Protein AF-A0A5C4R1B6-F1 (afdb_monomer_lite)

Radius of gyration: 23.45 Å; chains: 1; bounding box: 44×43×59 Å

Secondary structure (DSSP, 8-state):
---HHHHHHHHHHHHHHHHHHHHHHHS---------TTHHHHHHHHHHHHHHHHHSTTTHHHHHHHHHHH------EE-TTSTT-EE----SHHHHHHHHH--

Structure (mmCIF, N/CA/C/O backbone):
data_AF-A0A5C4R1B6-F1
#
_entry.id   AF-A0A5C4R1B6-F1
#
loop_
_atom_site.group_PDB
_atom_site.id
_atom_site.type_symbol
_atom_site.label_atom_id
_atom_site.label_alt_id
_atom_site.label_comp_id
_atom_site.label_asym_id
_atom_site.label_entity_id
_atom_site.label_seq_id
_atom_site.pdbx_PDB_ins_code
_atom_site.Cartn_x
_atom_site.Cartn_y
_atom_site.Cartn_z
_atom_site.occupancy
_atom_site.B_iso_or_equiv
_atom_site.auth_seq_id
_atom_site.auth_comp_id
_atom_site.auth_asym_id
_atom_site.auth_atom_id
_atom_site.pdbx_PDB_model_num
ATOM 1 N N . MET A 1 1 ? -24.653 31.784 37.356 1.00 49.97 1 MET A N 1
ATOM 2 C CA . MET A 1 1 ? -25.854 31.393 36.587 1.00 49.97 1 MET A CA 1
ATOM 3 C C . MET A 1 1 ? -25.427 30.525 35.416 1.00 49.97 1 MET A C 1
ATOM 5 O O . MET A 1 1 ? -24.590 30.962 34.634 1.00 49.97 1 MET A O 1
ATOM 9 N N . TYR A 1 2 ? -25.960 29.305 35.327 1.00 58.44 2 TYR A N 1
ATOM 10 C CA . TYR A 1 2 ? -25.746 28.404 34.192 1.00 58.44 2 TYR A CA 1
ATOM 11 C C . TYR A 1 2 ? -26.313 29.041 32.919 1.00 58.44 2 TYR A C 1
ATOM 13 O O . TYR A 1 2 ? -27.469 29.457 32.905 1.00 58.44 2 TYR A O 1
ATOM 21 N N . HIS A 1 3 ? -25.495 29.168 31.873 1.00 64.81 3 HIS A N 1
ATOM 22 C CA . HIS A 1 3 ? -25.960 29.681 30.589 1.00 64.81 3 HIS A CA 1
ATOM 23 C C . HIS A 1 3 ? -26.677 28.563 29.818 1.00 64.81 3 HIS A C 1
ATOM 25 O O . HIS A 1 3 ? -26.096 27.488 29.655 1.00 64.81 3 HIS A O 1
ATOM 31 N N . PRO A 1 4 ? -27.888 28.803 29.286 1.00 71.00 4 PRO A N 1
ATOM 32 C CA . PRO A 1 4 ? -28.653 27.803 28.533 1.00 71.00 4 PRO A CA 1
ATOM 33 C C . PRO A 1 4 ? -27.900 27.258 27.305 1.00 71.00 4 PRO A C 1
ATOM 35 O O . PRO A 1 4 ? -28.136 26.130 26.881 1.00 71.00 4 PRO A O 1
ATOM 38 N N . SER A 1 5 ? -26.921 28.007 26.781 1.00 75.81 5 SER A N 1
ATOM 39 C CA . SER A 1 5 ? -26.037 27.553 25.701 1.00 75.81 5 SER A CA 1
ATOM 40 C C . SER A 1 5 ? -25.074 26.430 26.109 1.00 75.81 5 SER A C 1
ATOM 42 O O . SER A 1 5 ? -24.649 25.657 25.252 1.00 75.81 5 SER A O 1
ATOM 44 N N . MET A 1 6 ? -24.721 26.313 27.394 1.00 78.06 6 MET A N 1
ATOM 45 C CA . MET A 1 6 ? -23.885 25.216 27.890 1.00 78.06 6 MET A CA 1
ATOM 46 C C . MET A 1 6 ? -24.695 23.936 28.045 1.00 78.06 6 MET A C 1
ATOM 48 O O . MET A 1 6 ? -24.232 22.880 27.631 1.00 78.06 6 MET A O 1
ATOM 52 N N . THR A 1 7 ? -25.919 24.037 28.562 1.00 80.75 7 THR A N 1
ATOM 53 C CA . THR A 1 7 ? -26.828 22.893 28.699 1.00 80.75 7 THR A CA 1
ATOM 54 C C . THR A 1 7 ? -27.141 22.273 27.338 1.00 80.75 7 THR A C 1
ATOM 56 O O . THR A 1 7 ? -26.980 21.070 27.171 1.00 80.75 7 THR A O 1
ATOM 59 N N . ALA A 1 8 ? -27.452 23.098 26.332 1.00 84.94 8 ALA A N 1
ATOM 60 C CA . ALA A 1 8 ? -27.705 22.625 24.970 1.00 84.94 8 ALA A CA 1
ATOM 61 C C . ALA A 1 8 ? -26.480 21.940 24.329 1.00 84.94 8 ALA A C 1
ATOM 63 O O . ALA A 1 8 ? -26.614 20.957 23.604 1.00 84.94 8 ALA A O 1
ATOM 64 N N . LYS A 1 9 ? -25.263 22.432 24.606 1.00 85.00 9 LYS A N 1
ATOM 65 C CA . LYS A 1 9 ? -24.025 21.787 24.135 1.00 85.00 9 LYS A CA 1
ATOM 66 C C . LYS A 1 9 ? -23.786 20.440 24.805 1.00 85.00 9 LYS A C 1
ATOM 68 O O . LYS A 1 9 ? -23.362 19.509 24.130 1.00 85.00 9 LYS A O 1
ATOM 73 N N . VAL A 1 10 ? -24.037 20.341 26.108 1.00 89.50 10 VAL A N 1
ATOM 74 C CA . VAL A 1 10 ? -23.903 19.080 26.848 1.00 89.50 10 VAL A CA 1
ATOM 75 C C . VAL A 1 10 ? -24.903 18.053 26.320 1.00 89.50 10 VAL A C 1
ATOM 77 O O . VAL A 1 10 ? -24.516 16.928 26.036 1.00 89.50 10 VAL A O 1
ATOM 80 N N . GLU A 1 11 ? -26.149 18.455 26.084 1.00 91.50 11 GLU A N 1
ATOM 81 C CA . GLU A 1 11 ? -27.188 17.582 25.531 1.00 91.50 11 GLU A CA 1
ATOM 82 C C . GLU A 1 11 ? -26.842 17.079 24.118 1.00 91.50 11 GLU A C 1
ATOM 84 O O . GLU A 1 11 ? -26.952 15.887 23.834 1.00 91.50 11 GLU A O 1
ATOM 89 N N . ALA A 1 12 ? -26.317 17.953 23.253 1.00 91.38 12 ALA A N 1
ATOM 90 C CA . ALA A 1 12 ? -25.837 17.562 21.928 1.00 91.38 12 ALA A CA 1
ATOM 91 C C . ALA A 1 12 ? -24.650 16.580 21.986 1.00 91.38 12 ALA A C 1
ATOM 93 O O . ALA A 1 12 ? -24.571 15.648 21.182 1.00 91.38 12 ALA A O 1
ATOM 94 N N . LEU A 1 13 ? -23.726 16.772 22.933 1.00 92.56 13 LEU A N 1
ATOM 95 C CA . LEU A 1 13 ? -22.577 15.884 23.120 1.00 92.56 13 LEU A CA 1
ATOM 96 C C . LEU A 1 13 ? -22.994 14.514 23.663 1.00 92.56 13 LEU A C 1
ATOM 98 O O . LEU A 1 13 ? -22.492 13.502 23.176 1.00 92.56 13 LEU A O 1
ATOM 102 N N . GLU A 1 14 ? -23.930 14.466 24.611 1.00 94.25 14 GLU A N 1
ATOM 103 C CA . GLU A 1 14 ? -24.480 13.205 25.119 1.00 94.25 14 GLU A CA 1
ATOM 104 C C . GLU A 1 14 ? -25.258 12.454 24.030 1.00 94.25 14 GLU A C 1
ATOM 106 O O . GLU A 1 14 ? -25.076 11.246 23.870 1.00 94.25 14 GLU A O 1
ATOM 111 N N . GLY A 1 15 ? -26.033 13.162 23.200 1.00 94.62 15 GLY A N 1
ATOM 112 C CA . GLY A 1 15 ? -26.695 12.571 22.035 1.00 94.62 15 GLY A CA 1
ATOM 113 C C . GLY A 1 15 ? -25.700 11.961 21.043 1.00 94.62 15 GLY A C 1
ATOM 114 O O . GLY A 1 15 ? -25.857 10.813 20.623 1.00 94.62 15 GLY A O 1
ATOM 115 N N . ARG A 1 16 ? -24.620 12.686 20.722 1.00 92.69 16 ARG A N 1
ATOM 116 C CA . ARG A 1 16 ? -23.574 12.189 19.816 1.00 92.69 16 ARG A CA 1
ATOM 117 C C . ARG A 1 16 ? -22.803 11.009 20.404 1.00 92.69 16 ARG A C 1
ATOM 119 O O . ARG A 1 16 ? -22.433 10.092 19.674 1.00 92.69 16 ARG A O 1
ATOM 126 N N . LYS A 1 17 ? -22.555 11.015 21.712 1.00 91.94 17 LYS A N 1
ATOM 127 C CA . LYS A 1 17 ? -21.924 9.898 22.418 1.00 91.94 17 LYS A CA 1
ATOM 128 C C . LYS A 1 17 ? -22.795 8.647 22.339 1.00 91.94 17 LYS A C 1
ATOM 130 O O . LYS A 1 17 ? -22.280 7.603 21.957 1.00 91.94 17 LYS A O 1
ATOM 135 N N . ALA A 1 18 ? -24.092 8.762 22.629 1.00 94.00 18 ALA A N 1
ATOM 136 C CA . ALA A 1 18 ? -25.028 7.642 22.549 1.00 94.00 18 ALA A CA 1
ATOM 137 C C . ALA A 1 18 ? -25.098 7.048 21.133 1.00 94.00 18 ALA A C 1
ATOM 139 O O . ALA A 1 18 ? -25.065 5.831 20.970 1.00 94.00 18 ALA A O 1
ATOM 140 N N . GLU A 1 19 ? -25.119 7.901 20.106 1.00 93.56 19 GLU A N 1
ATOM 141 C CA . GLU A 1 19 ? -25.063 7.479 18.703 1.00 93.56 19 GLU A CA 1
ATOM 142 C C . GLU A 1 19 ? -23.781 6.689 18.392 1.00 93.56 19 GLU A C 1
ATOM 144 O O . GLU A 1 19 ? -23.847 5.590 17.844 1.00 93.56 19 GLU A O 1
ATOM 149 N N . LEU A 1 20 ? -22.615 7.212 18.785 1.00 89.88 20 LEU A N 1
ATOM 150 C CA . LEU A 1 20 ? -21.327 6.550 18.562 1.00 89.88 20 LEU A CA 1
ATOM 151 C C . LEU A 1 20 ? -21.215 5.224 19.322 1.00 89.88 20 LEU A C 1
ATOM 153 O O . LEU A 1 20 ? -20.698 4.255 18.772 1.00 89.88 20 LEU A O 1
ATOM 157 N N . THR A 1 21 ? -21.721 5.153 20.556 1.00 90.19 21 THR A N 1
ATOM 158 C CA . THR A 1 21 ? -21.764 3.904 21.331 1.00 90.19 21 THR A CA 1
ATOM 159 C C . THR A 1 21 ? -22.620 2.859 20.624 1.00 90.19 21 THR A C 1
ATOM 161 O O . THR A 1 21 ? -22.165 1.733 20.441 1.00 90.19 21 THR A O 1
ATOM 164 N N . ARG A 1 22 ? -23.796 3.251 20.119 1.00 92.50 22 ARG A N 1
ATOM 165 C CA . ARG A 1 22 ? -24.668 2.357 19.351 1.00 92.50 22 ARG A CA 1
ATOM 166 C C . ARG A 1 22 ? -23.981 1.833 18.090 1.00 92.50 22 ARG A C 1
ATOM 168 O O . ARG A 1 22 ? -24.032 0.642 17.812 1.00 92.50 22 ARG A O 1
ATOM 175 N N . MET A 1 23 ? -23.275 2.700 17.359 1.00 87.88 23 MET A N 1
ATOM 176 C CA . MET A 1 23 ? -22.504 2.295 16.177 1.00 87.88 23 MET A CA 1
ATOM 177 C C . MET A 1 23 ? -21.400 1.284 16.516 1.00 87.88 23 MET A C 1
ATOM 179 O O . MET A 1 23 ? -21.153 0.365 15.737 1.00 87.88 23 MET A O 1
ATOM 183 N N . MET A 1 24 ? -20.727 1.444 17.658 1.00 84.50 24 MET A N 1
ATOM 184 C CA . MET A 1 24 ? -19.686 0.512 18.103 1.00 84.50 24 MET A CA 1
ATOM 185 C C . MET A 1 24 ? -20.259 -0.855 18.488 1.00 84.50 24 MET A C 1
ATOM 187 O O . MET A 1 24 ? -19.638 -1.867 18.185 1.00 84.50 24 MET A O 1
ATOM 191 N N . GLU A 1 25 ? -21.432 -0.885 19.123 1.00 86.12 25 GLU A N 1
ATOM 192 C CA . GLU A 1 25 ? -22.133 -2.121 19.497 1.00 86.12 25 GLU A CA 1
ATOM 193 C C . GLU A 1 25 ? -22.718 -2.854 18.280 1.00 86.12 25 GLU A C 1
AT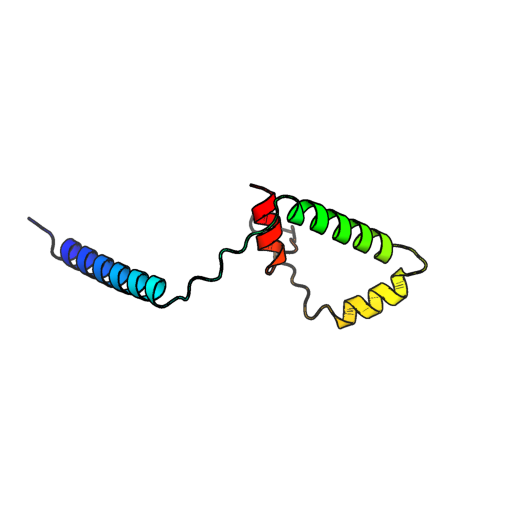OM 195 O O . GLU A 1 25 ? -22.689 -4.082 18.221 1.00 86.12 25 GLU A O 1
ATOM 200 N N . GLU A 1 26 ? -23.220 -2.108 17.292 1.00 86.38 26 GLU A N 1
ATOM 201 C CA . GLU A 1 26 ? -23.781 -2.646 16.046 1.00 86.38 26 GLU A CA 1
ATOM 202 C C . GLU A 1 26 ? -22.701 -3.107 15.053 1.00 86.38 26 GLU A C 1
ATOM 204 O O . GLU A 1 26 ? -22.990 -3.894 14.149 1.00 86.38 26 GLU A O 1
ATOM 209 N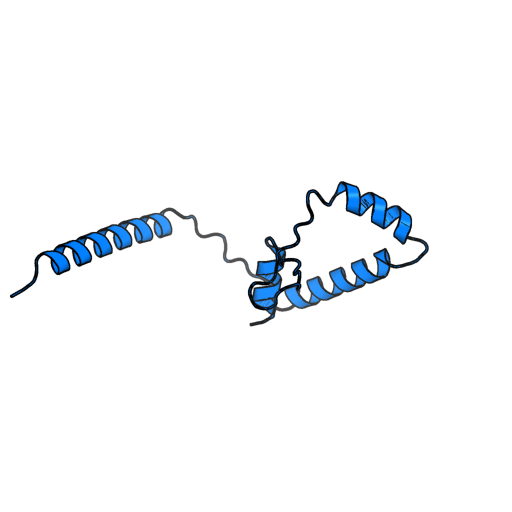 N . THR A 1 27 ? -21.456 -2.643 15.204 1.00 76.50 27 THR A N 1
ATOM 210 C CA . THR A 1 27 ? -20.340 -3.070 14.355 1.00 76.50 27 THR A CA 1
ATOM 211 C C . THR A 1 27 ? -19.852 -4.446 14.816 1.00 76.50 27 THR A C 1
ATOM 213 O O . THR A 1 27 ? -19.311 -4.560 15.918 1.00 76.50 27 THR A O 1
ATOM 216 N N . PRO A 1 28 ? -19.970 -5.505 13.989 1.00 72.50 28 PRO A N 1
ATOM 217 C CA . PRO A 1 28 ? -19.425 -6.810 14.336 1.00 72.50 28 PRO A CA 1
ATOM 218 C C . PRO A 1 28 ? -17.926 -6.666 14.590 1.00 72.50 28 PRO A C 1
ATOM 220 O O . PRO A 1 28 ? -17.218 -6.099 13.753 1.00 72.50 28 PRO A O 1
ATOM 223 N N . SER A 1 29 ? -17.423 -7.183 15.717 1.00 64.31 29 SER A N 1
ATOM 224 C CA . SER A 1 29 ? -15.980 -7.199 15.940 1.00 64.31 29 SER A CA 1
ATOM 225 C C . SER A 1 29 ? -15.347 -8.010 14.814 1.00 64.31 29 SER A C 1
ATOM 227 O O . SER A 1 29 ? -15.521 -9.232 14.750 1.00 64.31 29 SER A O 1
ATOM 229 N N . LEU A 1 30 ? -14.627 -7.341 13.912 1.00 63.34 30 LEU A N 1
ATOM 230 C CA . LEU A 1 30 ? -13.777 -8.047 12.968 1.00 63.34 30 LEU A CA 1
ATOM 231 C C . LEU A 1 30 ? -12.838 -8.924 13.803 1.00 63.34 30 LEU A C 1
ATOM 233 O O . LEU A 1 30 ? -12.312 -8.436 14.811 1.00 63.34 30 LEU A O 1
ATOM 237 N N . PRO A 1 31 ? -12.656 -10.210 13.451 1.00 69.81 31 PRO A N 1
ATOM 238 C CA . PRO A 1 31 ? -11.704 -11.051 14.156 1.00 69.81 31 PRO A CA 1
ATOM 239 C C . PRO A 1 31 ? -10.389 -10.285 14.196 1.00 69.81 31 PRO A C 1
ATOM 241 O O . PRO A 1 31 ? -9.920 -9.849 13.144 1.00 69.81 31 PRO A O 1
ATOM 244 N N . ALA A 1 32 ? -9.871 -10.043 15.409 1.00 65.25 32 ALA A N 1
ATOM 245 C CA . ALA A 1 32 ? -8.685 -9.223 15.613 1.00 65.25 32 ALA A CA 1
ATOM 246 C C . ALA A 1 32 ? -7.637 -9.652 14.586 1.00 65.25 32 ALA A C 1
ATOM 248 O O . ALA A 1 32 ? -7.198 -10.805 14.606 1.00 65.25 32 ALA A O 1
ATOM 249 N N . LEU A 1 33 ? -7.332 -8.765 13.635 1.00 63.91 33 LEU A N 1
ATOM 250 C CA . LEU A 1 33 ? -6.467 -9.084 12.512 1.00 63.91 33 LEU A CA 1
ATOM 251 C C . LEU A 1 33 ? -5.067 -9.303 13.085 1.00 63.91 33 LEU A C 1
ATOM 253 O O . LEU A 1 33 ? -4.323 -8.356 13.329 1.00 63.91 33 LEU A O 1
ATOM 257 N N . ARG A 1 34 ? -4.734 -10.560 13.386 1.00 68.31 34 ARG A N 1
ATOM 258 C CA . ARG A 1 34 ? -3.435 -10.938 13.940 1.00 68.31 34 ARG A CA 1
ATOM 259 C C . ARG A 1 34 ? -2.415 -10.897 12.813 1.00 68.31 34 ARG A C 1
ATOM 261 O O . ARG A 1 34 ? -2.148 -11.906 12.166 1.00 68.31 34 ARG A O 1
ATOM 268 N N . LEU A 1 35 ? -1.870 -9.714 12.560 1.00 69.88 35 LEU A N 1
ATOM 269 C CA . LEU A 1 35 ? -0.725 -9.561 11.677 1.00 69.88 35 LEU A CA 1
ATOM 270 C C . LEU A 1 35 ? 0.509 -10.081 12.416 1.00 69.88 35 LEU A C 1
ATOM 272 O O . LEU A 1 35 ? 0.798 -9.678 13.541 1.00 69.88 35 LEU A O 1
ATOM 276 N N . HIS A 1 36 ? 1.223 -11.015 11.795 1.00 78.56 36 HIS A N 1
ATOM 277 C CA . HIS A 1 36 ? 2.513 -11.454 12.309 1.00 78.56 36 HIS A CA 1
ATOM 278 C C . HIS A 1 36 ? 3.510 -10.292 12.205 1.00 78.56 36 HIS A C 1
ATOM 280 O O . HIS A 1 36 ? 3.530 -9.605 11.186 1.00 78.56 36 HIS A O 1
ATOM 286 N N . ALA A 1 37 ? 4.360 -10.091 13.216 1.00 76.62 37 ALA A N 1
ATOM 287 C CA . ALA A 1 37 ? 5.292 -8.958 13.257 1.00 76.62 37 ALA A CA 1
ATOM 288 C C . ALA A 1 37 ? 6.189 -8.871 12.004 1.00 76.62 37 ALA A C 1
ATOM 290 O O . ALA A 1 37 ? 6.445 -7.788 11.494 1.00 76.62 37 ALA A O 1
ATOM 291 N N . SER A 1 38 ? 6.586 -10.016 11.436 1.00 80.25 38 SER A N 1
ATOM 292 C CA . SER A 1 38 ? 7.410 -10.058 10.216 1.00 80.25 38 SER A CA 1
ATOM 293 C C . SER A 1 38 ? 6.642 -9.862 8.902 1.00 80.25 38 SER A C 1
ATOM 295 O O . SER A 1 38 ? 7.251 -9.880 7.831 1.00 80.25 38 SER A O 1
ATOM 297 N N . LEU A 1 39 ? 5.312 -9.713 8.935 1.00 80.88 39 LEU A N 1
ATOM 298 C CA . LEU A 1 39 ? 4.508 -9.579 7.719 1.00 80.88 39 LEU A CA 1
ATOM 299 C C . LEU A 1 39 ? 4.879 -8.304 6.950 1.00 80.88 39 LEU A C 1
ATOM 301 O O . LEU A 1 39 ? 4.987 -8.349 5.727 1.00 80.88 39 LEU A O 1
ATOM 305 N N . GLY A 1 40 ? 5.131 -7.200 7.662 1.00 80.06 40 GLY A N 1
ATOM 306 C CA . GLY A 1 40 ? 5.578 -5.940 7.061 1.00 80.06 40 GLY A CA 1
ATOM 307 C C . GLY A 1 40 ? 6.921 -6.085 6.346 1.00 80.06 40 GLY A C 1
ATOM 308 O O . GLY A 1 40 ? 7.054 -5.699 5.183 1.00 80.06 40 GLY A O 1
ATOM 309 N N . ASP A 1 41 ? 7.890 -6.729 6.998 1.00 82.62 41 ASP A N 1
ATOM 310 C CA . ASP A 1 41 ? 9.219 -6.973 6.428 1.00 82.62 41 ASP A CA 1
ATOM 311 C C . ASP A 1 41 ? 9.160 -7.885 5.207 1.00 82.62 41 ASP A C 1
ATOM 313 O O . ASP A 1 41 ? 9.765 -7.602 4.169 1.00 82.62 41 ASP A O 1
ATOM 317 N N . ARG A 1 42 ? 8.385 -8.971 5.297 1.00 85.44 42 ARG A N 1
ATOM 318 C CA . ARG A 1 42 ? 8.220 -9.904 4.182 1.00 85.44 42 ARG A CA 1
ATOM 319 C C . ARG A 1 42 ? 7.520 -9.236 3.006 1.00 85.44 42 ARG A C 1
ATOM 321 O O . ARG A 1 42 ? 7.956 -9.404 1.872 1.00 85.44 42 ARG A O 1
ATOM 328 N N . TYR A 1 43 ? 6.493 -8.435 3.269 1.00 82.00 43 TYR A N 1
ATOM 329 C CA . TYR A 1 43 ? 5.816 -7.661 2.239 1.00 82.00 43 TYR A CA 1
ATOM 330 C C . TYR A 1 43 ? 6.777 -6.692 1.535 1.00 82.00 43 TYR A C 1
ATOM 332 O O . TYR A 1 43 ? 6.857 -6.681 0.306 1.00 82.00 43 TYR A O 1
ATOM 340 N N . ARG A 1 44 ? 7.579 -5.942 2.304 1.00 79.69 44 ARG A N 1
ATOM 341 C CA . ARG A 1 44 ? 8.605 -5.032 1.771 1.00 79.69 44 ARG A CA 1
ATOM 342 C C . ARG A 1 44 ? 9.617 -5.773 0.894 1.00 79.69 44 ARG A C 1
ATOM 344 O O . ARG A 1 44 ? 9.956 -5.287 -0.184 1.00 79.69 44 ARG A O 1
ATOM 351 N N . GLN A 1 45 ? 10.067 -6.952 1.323 1.00 86.31 45 GLN A N 1
ATOM 352 C CA . GLN A 1 45 ? 11.014 -7.772 0.569 1.00 86.31 45 GLN A CA 1
ATOM 353 C C . GLN A 1 45 ? 10.429 -8.263 -0.762 1.00 86.31 45 GLN A C 1
ATOM 355 O O . GLN A 1 45 ? 11.087 -8.137 -1.796 1.00 86.31 45 GLN A O 1
ATOM 360 N N . GLU A 1 46 ? 9.210 -8.807 -0.762 1.00 82.75 46 GLU A N 1
ATOM 361 C CA . GLU A 1 46 ? 8.591 -9.307 -1.997 1.00 82.75 46 GLU A CA 1
ATOM 362 C C . GLU A 1 46 ? 8.272 -8.165 -2.975 1.00 82.75 46 GLU A C 1
ATOM 364 O O . GLU A 1 46 ? 8.487 -8.313 -4.178 1.00 82.75 46 GLU A O 1
ATOM 369 N N . ILE A 1 47 ? 7.863 -6.991 -2.477 1.00 85.75 47 ILE A N 1
ATOM 370 C CA . ILE A 1 47 ? 7.687 -5.795 -3.314 1.00 85.75 47 ILE A CA 1
ATOM 371 C C . ILE A 1 47 ? 9.018 -5.307 -3.895 1.00 85.75 47 ILE A C 1
ATOM 373 O O . ILE A 1 47 ? 9.064 -4.948 -5.071 1.00 85.75 47 ILE A O 1
ATOM 377 N N . GLY A 1 48 ? 10.108 -5.336 -3.122 1.00 84.38 48 GLY A N 1
ATOM 378 C CA . GLY A 1 48 ? 11.445 -5.006 -3.623 1.00 84.38 48 GLY A CA 1
ATOM 379 C C . GLY A 1 48 ? 11.880 -5.930 -4.761 1.00 84.38 48 GLY A C 1
ATOM 380 O O . GLY A 1 48 ? 12.245 -5.463 -5.839 1.00 84.38 48 GLY A O 1
ATOM 381 N N . ARG A 1 49 ? 11.736 -7.248 -4.572 1.00 85.25 49 ARG A N 1
ATOM 382 C CA . ARG A 1 49 ? 12.032 -8.246 -5.614 1.00 85.25 49 ARG A CA 1
ATOM 383 C C . ARG A 1 49 ? 11.172 -8.063 -6.856 1.00 85.25 49 ARG A C 1
ATOM 385 O O . ARG A 1 49 ? 11.670 -8.201 -7.972 1.00 85.25 49 ARG A O 1
ATOM 392 N N . LEU A 1 50 ? 9.887 -7.758 -6.677 1.00 83.25 50 LEU A N 1
ATOM 393 C CA . LEU A 1 50 ? 8.990 -7.462 -7.786 1.00 83.25 50 LEU A CA 1
ATOM 394 C C . LEU A 1 50 ? 9.472 -6.224 -8.550 1.00 83.25 50 LEU A C 1
ATOM 396 O O . LEU A 1 50 ? 9.588 -6.279 -9.771 1.00 83.25 50 LEU A O 1
ATOM 400 N N . ALA A 1 51 ? 9.810 -5.135 -7.856 1.00 84.00 51 ALA A N 1
ATOM 401 C CA . ALA A 1 51 ? 10.319 -3.918 -8.483 1.00 84.00 51 ALA A CA 1
ATOM 402 C C . ALA A 1 51 ? 11.593 -4.184 -9.302 1.00 84.00 51 ALA A C 1
ATOM 404 O O . ALA A 1 51 ? 11.666 -3.787 -10.466 1.00 84.00 51 ALA A O 1
ATOM 405 N N . GLU A 1 52 ? 12.552 -4.925 -8.744 1.00 86.75 52 GLU A N 1
ATOM 406 C CA . GLU A 1 52 ? 13.765 -5.344 -9.457 1.00 86.75 52 GLU A CA 1
ATOM 407 C C . GLU A 1 52 ? 13.438 -6.193 -10.690 1.00 86.75 52 GLU A C 1
ATOM 409 O O . GLU A 1 52 ? 13.956 -5.950 -11.781 1.00 86.75 52 GLU A O 1
ATOM 414 N N . ALA A 1 53 ? 12.555 -7.184 -10.545 1.00 82.94 53 ALA A N 1
ATOM 415 C CA . ALA A 1 53 ? 12.152 -8.060 -11.637 1.00 82.94 53 ALA A CA 1
ATOM 416 C C . ALA A 1 53 ? 11.454 -7.297 -12.772 1.00 82.94 53 ALA A C 1
ATOM 418 O O . ALA A 1 53 ? 11.657 -7.642 -13.934 1.00 82.94 53 ALA A O 1
ATOM 419 N N . LEU A 1 54 ? 10.678 -6.253 -12.464 1.00 83.75 54 LEU A N 1
ATOM 420 C CA . LEU A 1 54 ? 10.004 -5.397 -13.449 1.00 83.75 54 LEU A CA 1
ATOM 421 C C . LEU A 1 54 ? 10.973 -4.452 -14.183 1.00 83.75 54 LEU A C 1
ATOM 423 O O . LEU A 1 54 ? 10.682 -4.022 -15.299 1.00 83.75 54 LEU A O 1
ATOM 427 N N . GLN A 1 55 ? 12.121 -4.128 -13.583 1.00 84.19 55 GLN A N 1
ATOM 428 C CA . GLN A 1 55 ? 13.130 -3.242 -14.173 1.00 84.19 55 GLN A CA 1
ATOM 429 C C . GLN A 1 55 ? 14.103 -3.959 -15.121 1.00 84.19 55 GLN A C 1
ATOM 431 O O . GLN A 1 55 ? 14.808 -3.290 -15.883 1.00 84.19 55 GLN A O 1
ATOM 436 N N . ARG A 1 56 ? 14.142 -5.299 -15.123 1.00 91.12 56 ARG A N 1
ATOM 437 C CA . ARG A 1 56 ? 15.054 -6.059 -15.993 1.00 91.12 56 ARG A CA 1
ATOM 438 C C . ARG A 1 56 ? 14.746 -5.791 -17.475 1.00 91.12 56 ARG A C 1
ATOM 440 O O . ARG A 1 56 ? 13.581 -5.831 -17.868 1.00 91.12 56 ARG A O 1
ATOM 447 N N . PRO A 1 57 ? 15.761 -5.587 -18.338 1.00 86.88 57 PRO A N 1
ATOM 448 C CA . PRO A 1 57 ? 15.544 -5.270 -19.754 1.00 86.88 57 PRO A CA 1
ATOM 449 C C . PRO A 1 57 ? 14.688 -6.299 -20.505 1.00 86.88 57 PRO A C 1
ATOM 451 O O . PRO A 1 57 ? 13.910 -5.929 -21.379 1.00 86.88 57 PRO A O 1
ATOM 454 N N . SER A 1 58 ? 14.800 -7.578 -20.135 1.00 88.75 58 SER A N 1
ATOM 455 C CA . SER A 1 58 ? 14.066 -8.690 -20.750 1.00 88.75 58 SER A CA 1
ATOM 456 C C . SER A 1 58 ? 12.581 -8.745 -20.381 1.00 88.75 58 SER A C 1
ATOM 458 O O . SER A 1 58 ? 11.782 -9.268 -21.150 1.00 88.75 58 SER A O 1
ATOM 460 N N . THR A 1 59 ? 12.189 -8.212 -19.223 1.00 85.31 59 THR A N 1
ATOM 461 C CA . THR A 1 59 ? 10.816 -8.291 -18.692 1.00 85.31 59 THR A CA 1
ATOM 462 C C . THR A 1 59 ? 10.088 -6.951 -18.754 1.00 85.31 59 THR A C 1
ATOM 464 O O . THR A 1 59 ? 8.861 -6.929 -18.842 1.00 85.31 59 THR A O 1
ATOM 467 N N . ARG A 1 60 ? 10.823 -5.831 -18.766 1.00 85.38 60 ARG A N 1
ATOM 468 C CA . ARG A 1 60 ? 10.297 -4.459 -18.726 1.00 85.38 60 ARG A CA 1
ATOM 469 C C . ARG A 1 60 ? 9.210 -4.150 -19.770 1.00 85.38 60 ARG A C 1
ATOM 471 O O . ARG A 1 60 ? 8.224 -3.516 -19.385 1.00 85.38 60 ARG A O 1
ATOM 478 N N . PRO A 1 61 ? 9.300 -4.573 -21.049 1.00 84.44 61 PRO A N 1
ATOM 479 C CA . PRO A 1 61 ? 8.259 -4.270 -22.037 1.00 84.44 61 PRO A CA 1
ATOM 480 C C . PRO A 1 61 ? 6.922 -4.942 -21.696 1.00 84.44 61 PRO A C 1
ATOM 482 O O . PRO A 1 61 ? 5.881 -4.287 -21.664 1.00 84.44 61 PRO A O 1
ATOM 485 N N . VAL A 1 62 ? 6.969 -6.236 -21.366 1.00 81.31 62 VAL A N 1
ATOM 486 C CA . VAL A 1 62 ? 5.794 -7.046 -21.005 1.00 81.31 62 VAL A CA 1
ATOM 487 C C . VAL A 1 62 ? 5.201 -6.573 -19.678 1.00 81.31 62 VAL A C 1
ATOM 489 O O . VAL A 1 62 ? 3.998 -6.341 -19.579 1.00 81.31 62 VAL A O 1
ATOM 492 N N . ALA A 1 63 ? 6.058 -6.341 -18.684 1.00 83.19 63 ALA A N 1
ATOM 493 C CA . ALA A 1 63 ? 5.698 -5.774 -17.391 1.00 83.19 63 ALA A CA 1
ATOM 494 C C . ALA A 1 63 ? 4.942 -4.446 -17.528 1.00 83.19 63 ALA A C 1
ATOM 496 O O . ALA A 1 63 ? 3.891 -4.262 -16.920 1.00 83.19 63 ALA A O 1
ATOM 497 N N . THR A 1 64 ? 5.440 -3.535 -18.367 1.00 79.75 64 THR A N 1
ATOM 498 C CA . THR A 1 64 ? 4.801 -2.230 -18.601 1.00 79.75 64 THR A CA 1
ATOM 499 C C . THR A 1 64 ? 3.412 -2.381 -19.223 1.00 79.75 64 THR A C 1
ATOM 501 O O . THR A 1 64 ? 2.490 -1.652 -18.855 1.00 79.75 64 THR A O 1
ATOM 504 N N . GLY A 1 65 ? 3.244 -3.341 -20.138 1.00 79.62 65 GLY A N 1
ATOM 505 C CA . GLY A 1 65 ? 1.945 -3.669 -20.727 1.00 79.62 65 GLY A CA 1
ATOM 506 C C . GLY A 1 65 ? 0.942 -4.162 -19.684 1.00 79.62 65 GLY A C 1
ATOM 507 O O . GLY A 1 65 ? -0.154 -3.617 -19.585 1.00 79.62 65 GLY A O 1
ATOM 508 N N . ILE A 1 66 ? 1.344 -5.129 -18.854 1.00 81.00 66 ILE A N 1
ATOM 509 C CA . ILE A 1 66 ? 0.506 -5.682 -17.778 1.00 81.00 66 ILE A CA 1
ATOM 510 C C . ILE A 1 66 ? 0.142 -4.598 -16.754 1.00 81.00 66 ILE A C 1
ATOM 512 O O . ILE A 1 66 ? -1.023 -4.452 -16.391 1.00 81.00 66 ILE A O 1
ATOM 516 N N . LEU A 1 67 ? 1.115 -3.790 -16.323 1.00 78.62 67 LEU A N 1
ATOM 517 C CA . LEU A 1 67 ? 0.879 -2.702 -15.374 1.00 78.62 67 LEU A CA 1
ATOM 518 C C . LEU A 1 67 ? -0.126 -1.680 -15.915 1.00 78.62 67 LEU A C 1
ATOM 520 O O . LEU A 1 67 ? -0.986 -1.234 -15.167 1.00 78.62 67 LEU A O 1
ATOM 524 N N . ARG A 1 68 ? -0.084 -1.343 -17.210 1.00 76.69 68 ARG A N 1
ATOM 525 C CA . ARG A 1 68 ? -1.072 -0.435 -17.820 1.00 76.69 68 ARG A CA 1
ATOM 526 C C . ARG A 1 68 ? -2.499 -0.982 -17.800 1.00 76.69 68 ARG A C 1
ATOM 528 O O . ARG A 1 68 ? -3.425 -0.184 -17.750 1.00 76.69 68 ARG A O 1
ATOM 535 N N . VAL A 1 69 ? -2.676 -2.303 -17.825 1.00 79.62 69 VAL A N 1
ATOM 536 C CA . VAL A 1 69 ? -3.998 -2.939 -17.700 1.00 79.62 69 VAL A CA 1
ATOM 537 C C . VAL A 1 69 ? -4.487 -2.913 -16.249 1.00 79.62 69 VAL A C 1
ATOM 539 O O . VAL A 1 69 ? -5.671 -2.703 -16.003 1.00 79.62 69 VAL A O 1
ATOM 542 N N . LEU A 1 70 ? -3.585 -3.103 -15.282 1.00 75.12 70 LEU A N 1
ATOM 543 C CA . LEU A 1 70 ? -3.926 -3.155 -13.855 1.00 75.12 70 LEU A CA 1
ATOM 544 C C . LEU A 1 70 ? -4.098 -1.767 -13.217 1.00 75.12 70 LEU A C 1
ATOM 546 O O . LEU A 1 70 ? -4.861 -1.602 -12.264 1.00 75.12 70 LEU A O 1
ATOM 550 N N . ILE A 1 71 ? -3.390 -0.754 -13.716 1.00 75.25 71 ILE A N 1
ATOM 551 C CA . ILE A 1 71 ? -3.450 0.609 -13.188 1.00 75.25 71 ILE A CA 1
ATOM 552 C C . ILE A 1 71 ? -4.707 1.304 -13.726 1.00 75.25 71 ILE A C 1
ATOM 554 O O . ILE A 1 71 ? -4.723 1.820 -14.838 1.00 75.25 71 ILE A O 1
ATOM 558 N N . CYS A 1 72 ? -5.754 1.384 -12.899 1.00 67.81 72 CYS A N 1
ATOM 559 C CA . CYS A 1 72 ? -6.983 2.107 -13.249 1.00 67.81 72 CYS A CA 1
ATOM 560 C C . CYS A 1 72 ? -6.797 3.636 -13.285 1.00 67.81 72 CYS A C 1
ATOM 562 O O . CYS A 1 72 ? -7.421 4.320 -14.094 1.00 67.81 72 CYS A O 1
ATOM 564 N N . LYS A 1 73 ? -5.978 4.203 -12.385 1.00 67.12 73 LYS A N 1
ATOM 565 C CA . LYS A 1 73 ? -5.729 5.653 -12.308 1.00 67.12 73 LYS A CA 1
ATOM 566 C C . LYS A 1 73 ? -4.448 5.962 -11.534 1.00 67.12 73 LYS A C 1
ATOM 568 O O . LYS A 1 73 ? -4.274 5.472 -10.423 1.00 67.12 73 LYS A O 1
ATOM 573 N N . ILE A 1 74 ? -3.610 6.849 -12.072 1.00 70.81 74 ILE A N 1
ATOM 574 C CA . ILE A 1 74 ? -2.498 7.480 -11.342 1.00 70.81 74 ILE A CA 1
ATOM 575 C C . ILE A 1 74 ? -2.945 8.896 -10.966 1.00 70.81 74 ILE A C 1
ATOM 577 O O . ILE A 1 74 ? -3.367 9.660 -11.834 1.00 70.81 74 ILE A O 1
ATOM 581 N N . ARG A 1 75 ? -2.903 9.249 -9.676 1.00 68.38 75 ARG A N 1
ATOM 582 C CA . ARG A 1 75 ? -3.168 10.618 -9.203 1.00 68.38 75 ARG A CA 1
ATOM 583 C C . ARG A 1 75 ? -1.871 11.246 -8.706 1.00 68.38 75 ARG A C 1
ATOM 585 O O . ARG A 1 75 ? -1.265 10.721 -7.779 1.00 68.38 75 ARG A O 1
ATOM 592 N N . MET A 1 76 ? -1.494 12.377 -9.294 1.00 71.31 76 MET A N 1
ATOM 593 C CA . MET A 1 76 ? -0.512 13.294 -8.714 1.00 71.31 76 MET A CA 1
ATOM 594 C C . MET A 1 76 ? -1.256 14.296 -7.838 1.00 71.31 76 MET A C 1
ATOM 596 O O . MET A 1 76 ? -2.266 14.855 -8.271 1.00 71.31 76 MET A O 1
ATOM 600 N N . VAL A 1 77 ? -0.779 14.503 -6.613 1.00 71.56 77 VAL A N 1
ATOM 601 C CA . VAL A 1 77 ? -1.333 15.507 -5.701 1.00 71.56 77 VAL A CA 1
ATOM 602 C C . VAL A 1 77 ? -0.253 16.561 -5.453 1.00 71.56 77 VAL A C 1
ATOM 604 O O . VAL A 1 77 ? 0.881 16.189 -5.140 1.00 71.56 77 VAL A O 1
ATOM 607 N N . PRO A 1 78 ? -0.553 17.858 -5.642 1.00 72.38 78 PRO A N 1
ATOM 608 C CA . PRO A 1 78 ? 0.388 18.917 -5.306 1.00 72.38 78 PRO A CA 1
ATOM 609 C C . PRO A 1 78 ? 0.667 18.896 -3.804 1.00 72.38 78 PRO A C 1
ATOM 611 O O . PRO A 1 78 ? -0.248 18.763 -2.990 1.00 72.38 78 PRO A O 1
ATOM 614 N N . GLU A 1 79 ? 1.937 19.002 -3.442 1.00 70.50 79 GLU A N 1
ATOM 615 C CA . GLU A 1 79 ? 2.347 18.989 -2.048 1.00 70.50 79 GLU A CA 1
ATOM 616 C C . GLU A 1 79 ? 2.119 20.368 -1.427 1.00 70.50 79 GLU A C 1
ATOM 618 O O . GLU A 1 79 ? 2.688 21.370 -1.856 1.00 70.50 79 GLU A O 1
ATOM 623 N N . ALA A 1 80 ? 1.260 20.425 -0.406 1.00 66.56 80 ALA A N 1
ATOM 624 C CA . ALA A 1 80 ? 0.848 21.683 0.219 1.00 66.56 80 ALA A CA 1
ATOM 625 C C . ALA A 1 80 ? 2.018 22.456 0.857 1.00 66.56 80 ALA A C 1
ATOM 627 O O . ALA A 1 80 ? 1.948 23.675 0.987 1.00 66.56 80 ALA A O 1
ATOM 628 N N . ALA A 1 81 ? 3.089 21.754 1.243 1.00 66.75 81 ALA A N 1
ATOM 629 C CA . ALA A 1 81 ? 4.258 22.330 1.901 1.00 66.75 81 ALA A CA 1
ATOM 630 C C . ALA A 1 81 ? 5.317 22.886 0.929 1.00 66.75 81 ALA A C 1
ATOM 632 O O . ALA A 1 81 ? 6.205 23.616 1.366 1.00 66.75 81 ALA A O 1
ATOM 633 N N . ALA A 1 82 ? 5.249 22.561 -0.36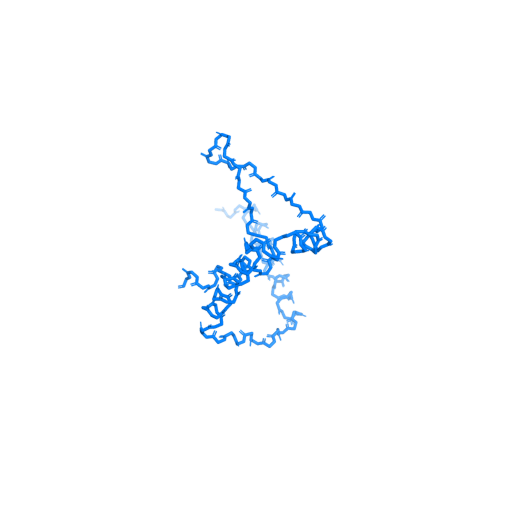7 1.00 64.75 82 ALA A N 1
ATOM 634 C CA . ALA A 1 82 ? 6.272 22.942 -1.338 1.00 64.75 82 ALA A CA 1
ATOM 635 C C . ALA A 1 82 ? 5.647 23.254 -2.714 1.00 64.75 82 ALA A C 1
ATOM 637 O O . ALA A 1 82 ? 5.265 22.339 -3.448 1.00 64.75 82 ALA A O 1
ATOM 638 N N . PRO A 1 83 ? 5.559 24.541 -3.106 1.00 58.91 83 PRO A N 1
ATOM 639 C CA . PRO A 1 83 ?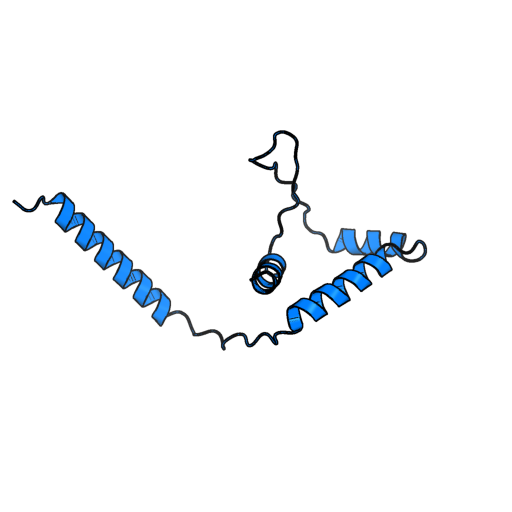 5.068 24.932 -4.423 1.00 58.91 83 PRO A CA 1
ATOM 640 C C . PRO A 1 83 ? 5.902 24.280 -5.535 1.00 58.91 83 PRO A C 1
ATOM 642 O O . PRO A 1 83 ? 7.107 24.497 -5.623 1.00 58.91 83 PRO A O 1
ATOM 645 N N . GLY A 1 84 ? 5.258 23.471 -6.379 1.00 60.44 84 GLY A N 1
ATOM 646 C CA . GLY A 1 84 ? 5.908 22.742 -7.478 1.00 60.44 84 GLY A CA 1
ATOM 647 C C . GLY A 1 84 ? 6.362 21.318 -7.138 1.00 60.44 84 GLY A C 1
ATOM 648 O O . GLY A 1 84 ? 6.752 20.583 -8.043 1.00 60.44 84 GLY A O 1
ATOM 649 N N . ALA A 1 85 ? 6.267 20.890 -5.877 1.00 62.94 85 ALA A N 1
ATOM 650 C CA . ALA A 1 85 ? 6.450 19.490 -5.521 1.00 62.94 85 ALA A CA 1
ATOM 651 C C . ALA A 1 85 ? 5.156 18.702 -5.773 1.00 62.94 85 ALA A C 1
ATOM 653 O O . ALA A 1 85 ? 4.043 19.136 -5.454 1.00 62.94 85 ALA A O 1
ATOM 654 N N . HIS A 1 86 ? 5.307 17.525 -6.376 1.00 58.88 86 HIS A N 1
ATOM 655 C CA . HIS A 1 86 ? 4.212 16.606 -6.647 1.00 58.88 86 HIS A CA 1
ATOM 656 C C . HIS A 1 86 ? 4.494 15.279 -5.956 1.00 58.88 86 HIS A C 1
ATOM 658 O O . HIS A 1 86 ? 5.466 14.597 -6.279 1.00 58.88 86 HIS A O 1
ATOM 664 N N . GLY A 1 87 ? 3.619 14.909 -5.026 1.00 62.12 87 GLY A N 1
ATOM 665 C CA . GLY A 1 87 ? 3.665 13.622 -4.352 1.00 62.12 87 GLY A CA 1
ATOM 666 C C . GLY A 1 87 ? 2.756 12.602 -5.032 1.00 62.12 87 GLY A C 1
ATOM 667 O O . GLY A 1 87 ? 1.689 12.936 -5.563 1.00 62.12 87 GLY A O 1
ATOM 668 N N . PHE A 1 88 ? 3.151 11.332 -4.968 1.00 65.12 88 PHE A N 1
ATOM 669 C CA . PHE A 1 88 ? 2.231 10.217 -5.165 1.00 65.12 88 PHE A CA 1
ATOM 670 C C . PHE A 1 88 ? 1.714 9.803 -3.787 1.00 65.12 88 PHE A C 1
ATOM 672 O O . PHE A 1 88 ? 2.481 9.239 -3.003 1.00 65.12 88 PHE A O 1
ATOM 679 N N . PRO A 1 89 ? 0.452 10.103 -3.438 1.00 62.91 89 PRO A N 1
ATOM 680 C CA . PRO A 1 89 ? -0.074 9.700 -2.144 1.00 62.91 89 PRO A CA 1
ATOM 681 C C . PRO A 1 89 ? -0.042 8.171 -2.027 1.00 62.91 89 PRO A C 1
ATOM 683 O O . PRO A 1 89 ? -0.468 7.458 -2.940 1.00 62.91 89 PRO A O 1
ATOM 686 N N . ARG A 1 90 ? 0.447 7.666 -0.887 1.00 63.16 90 ARG A N 1
ATOM 687 C CA . ARG A 1 90 ? 0.241 6.269 -0.487 1.00 63.16 90 ARG A CA 1
ATOM 688 C C . ARG A 1 90 ? -1.273 6.093 -0.310 1.00 63.16 90 ARG A C 1
ATOM 690 O O . ARG A 1 90 ? -1.845 6.641 0.626 1.00 63.16 90 ARG A O 1
ATOM 697 N N . LEU A 1 91 ? -1.934 5.411 -1.243 1.00 60.69 91 LEU A N 1
ATOM 698 C CA . LEU A 1 91 ? -3.390 5.224 -1.254 1.00 60.69 91 LEU A CA 1
ATOM 699 C C . LEU A 1 91 ? -3.751 3.762 -0.970 1.00 60.69 91 LEU A C 1
ATOM 701 O O . LEU A 1 91 ? -3.065 2.848 -1.426 1.00 60.69 91 LEU A O 1
ATOM 705 N N . GLY A 1 92 ? -4.870 3.556 -0.274 1.00 64.44 92 GLY A N 1
ATOM 706 C CA . GLY A 1 92 ? -5.446 2.231 -0.027 1.00 64.44 92 GLY A CA 1
ATOM 707 C C . GLY A 1 92 ? -4.809 1.466 1.137 1.00 64.44 92 GLY A C 1
ATOM 708 O O . GLY A 1 92 ? -4.041 2.016 1.922 1.00 64.44 92 GLY A O 1
ATOM 709 N N . GLU A 1 93 ? -5.141 0.179 1.247 1.00 57.47 93 GLU A N 1
ATOM 710 C CA . GLU A 1 93 ? -4.739 -0.696 2.364 1.00 57.47 93 GLU A CA 1
ATOM 711 C C . GLU A 1 93 ? -3.220 -0.810 2.537 1.00 57.47 93 GLU A C 1
ATOM 713 O O . GLU A 1 93 ? -2.730 -0.902 3.660 1.00 57.47 93 GLU A O 1
ATOM 718 N N . LEU A 1 94 ? -2.461 -0.705 1.443 1.00 63.28 94 LEU A N 1
ATOM 719 C CA . LEU A 1 94 ? -0.998 -0.663 1.460 1.00 63.28 94 LEU A CA 1
ATOM 720 C C . LEU A 1 94 ? -0.455 0.473 2.335 1.00 63.28 94 LEU A C 1
ATOM 722 O O . LEU A 1 94 ? 0.515 0.293 3.068 1.00 63.28 94 LEU A O 1
ATOM 726 N N . ALA A 1 95 ? -1.082 1.647 2.251 1.00 67.94 95 ALA A N 1
ATOM 727 C CA . ALA A 1 95 ? -0.702 2.799 3.053 1.00 67.94 95 ALA A CA 1
ATOM 728 C C . ALA A 1 95 ? -0.928 2.520 4.544 1.00 67.94 95 ALA A C 1
ATOM 730 O O . ALA A 1 95 ? -0.088 2.880 5.364 1.00 67.94 95 ALA A O 1
ATOM 731 N N . GLY A 1 96 ? -2.020 1.820 4.870 1.00 67.75 96 GLY A N 1
ATOM 732 C CA . GLY A 1 96 ? -2.323 1.372 6.226 1.00 67.75 96 GLY A CA 1
ATOM 733 C C . GLY A 1 96 ? -1.294 0.371 6.750 1.00 67.75 96 GLY A C 1
ATOM 734 O O . GLY A 1 96 ? -0.729 0.582 7.817 1.00 67.75 96 GLY A O 1
ATOM 735 N N . ILE A 1 97 ? -0.988 -0.679 5.982 1.00 70.00 97 ILE A N 1
ATOM 736 C CA . ILE A 1 97 ? -0.032 -1.722 6.391 1.00 70.00 97 ILE A CA 1
ATOM 737 C C . ILE A 1 97 ? 1.380 -1.148 6.570 1.00 70.00 97 ILE A C 1
ATOM 739 O O . ILE A 1 97 ? 2.053 -1.477 7.542 1.00 70.00 97 ILE A O 1
ATOM 743 N N . LEU A 1 98 ? 1.833 -0.271 5.667 1.00 62.94 98 LEU A N 1
ATOM 744 C CA . LEU A 1 98 ? 3.145 0.370 5.796 1.00 62.94 98 LEU A CA 1
ATOM 745 C C . LEU A 1 98 ? 3.198 1.353 6.972 1.00 62.94 98 LEU A C 1
ATOM 747 O O . LEU A 1 98 ? 4.222 1.418 7.639 1.00 62.94 98 LEU A O 1
ATOM 751 N N . GLY A 1 99 ? 2.108 2.074 7.256 1.00 71.00 99 GLY A N 1
ATOM 752 C CA . GLY A 1 99 ? 2.025 2.949 8.429 1.00 71.00 99 GLY A CA 1
ATOM 753 C C . GLY A 1 99 ? 2.091 2.184 9.754 1.00 71.00 99 GLY A C 1
ATOM 754 O O . GLY A 1 99 ? 2.698 2.665 10.702 1.00 71.00 99 GLY A O 1
ATOM 755 N N . LEU A 1 100 ? 1.533 0.970 9.806 1.00 70.50 100 LEU A N 1
ATOM 756 C CA . LEU A 1 100 ? 1.611 0.089 10.979 1.00 70.50 100 LEU A CA 1
ATOM 757 C C . LEU A 1 100 ? 3.007 -0.510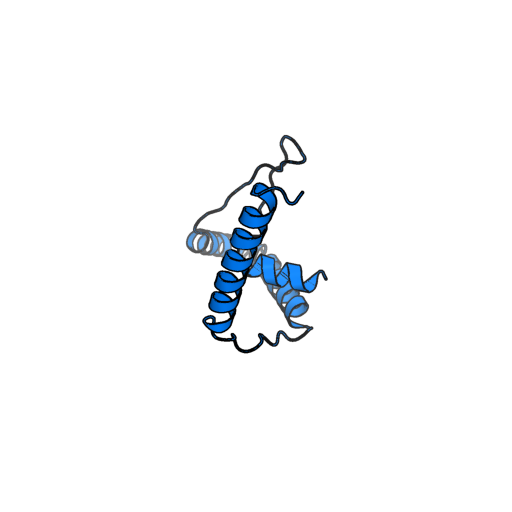 11.206 1.00 70.50 100 LEU A C 1
ATOM 759 O O . LEU A 1 100 ? 3.293 -0.947 12.311 1.00 70.50 100 LEU A O 1
ATOM 763 N N . ALA A 1 101 ? 3.851 -0.567 10.173 1.00 61.28 101 ALA A N 1
ATOM 764 C CA . ALA A 1 101 ? 5.219 -1.081 10.269 1.00 61.28 101 ALA A CA 1
ATOM 765 C C . ALA A 1 101 ? 6.261 0.010 10.594 1.00 61.28 101 ALA A C 1
ATOM 767 O O . ALA A 1 101 ? 7.417 -0.315 10.846 1.00 61.28 101 ALA A O 1
ATOM 768 N N . GLU A 1 102 ? 5.881 1.290 10.526 1.00 63.47 102 GLU A N 1
ATOM 769 C CA . GLU A 1 102 ? 6.745 2.443 10.834 1.00 63.47 102 GLU A CA 1
ATOM 770 C C . GLU A 1 102 ? 6.587 2.944 12.288 1.00 63.47 102 GLU A C 1
ATOM 772 O O . GLU A 1 102 ? 7.305 3.864 12.680 1.00 63.47 102 GLU A O 1
ATOM 777 N N . GLY A 1 103 ? 5.679 2.353 13.079 1.00 47.03 103 GLY A N 1
ATOM 778 C CA . GLY A 1 103 ? 5.452 2.654 14.503 1.00 47.03 103 GLY A CA 1
ATOM 779 C C . GLY A 1 103 ? 5.778 1.478 15.411 1.00 47.03 103 GLY A C 1
ATOM 780 O O . GLY A 1 103 ? 6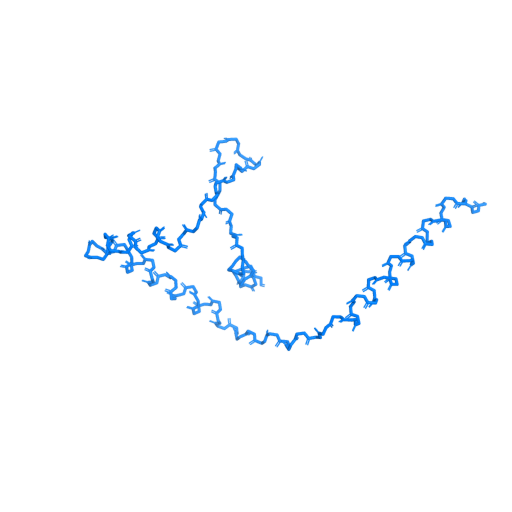.166 1.748 16.568 1.00 47.03 103 GLY A O 1
#

Sequence (103 aa):
MYHPSMTAKVEALEGRKAELTRMMEETPSLPALRLHASLGDRYRQEIGRLAEALQRPSTRPVATGILRVLICKIRMVPEAAAPGAHGFPRLGELAGILGLAEG

pLDDT: mean 76.25, std 11.06, range [47.03, 94.62]

Foldseek 3Di:
DDDVVVVVVVVVVVVVVVVVVVVVVPDPPDPPPPDDLCNLVVVVVVVVVVVVVCPDPVNVVVSVVVVVVVDPDFDWDQDPVDVPDTDRDPDDVSVVSNVVNVD

Organism: NCBI:txid225362